Protein AF-A0A7R9QB32-F1 (afdb_monomer_lite)

Structure (mmCIF, N/CA/C/O backbone):
data_AF-A0A7R9QB32-F1
#
_entry.id   AF-A0A7R9QB32-F1
#
loop_
_atom_site.group_PDB
_atom_site.id
_atom_site.type_symbol
_atom_site.label_atom_id
_atom_site.label_alt_id
_atom_site.label_comp_id
_atom_site.label_asym_id
_atom_site.label_entity_id
_atom_site.label_seq_id
_atom_site.pdbx_PDB_ins_code
_atom_site.Cartn_x
_atom_site.Cartn_y
_atom_site.Cartn_z
_atom_site.occupancy
_atom_site.B_iso_or_equiv
_atom_site.auth_seq_id
_atom_site.auth_comp_id
_atom_site.auth_asym_id
_atom_site.auth_atom_id
_atom_site.pdbx_PDB_model_num
ATOM 1 N N . VAL A 1 1 ? -18.467 5.456 13.446 1.00 93.19 1 VAL A N 1
ATOM 2 C CA . VAL A 1 1 ? -18.515 3.995 13.164 1.00 93.19 1 VAL A CA 1
ATOM 3 C C . VAL A 1 1 ? -17.139 3.356 13.304 1.00 93.19 1 VAL A C 1
ATOM 5 O O . VAL A 1 1 ? -17.015 2.467 14.130 1.00 93.19 1 VAL A O 1
ATOM 8 N N . ILE A 1 2 ? -16.122 3.820 12.567 1.00 94.75 2 ILE A N 1
ATOM 9 C CA . ILE A 1 2 ? -14.762 3.242 12.572 1.00 94.75 2 ILE A CA 1
ATOM 10 C C . ILE A 1 2 ? -14.121 3.183 13.972 1.00 94.75 2 ILE A C 1
ATOM 12 O O . ILE A 1 2 ? -13.720 2.104 14.389 1.00 94.75 2 ILE A O 1
ATOM 16 N N . GLU A 1 3 ? -14.114 4.284 14.734 1.00 92.19 3 GLU A N 1
ATOM 17 C CA . GLU A 1 3 ? -13.608 4.317 16.125 1.00 92.19 3 GLU A CA 1
ATOM 18 C C . GLU A 1 3 ? -14.281 3.256 17.019 1.00 92.19 3 GLU A C 1
ATOM 20 O O . GLU A 1 3 ? -13.615 2.484 17.702 1.00 92.19 3 GLU A O 1
ATOM 25 N N . ASN A 1 4 ? -15.610 3.129 16.937 1.00 94.00 4 ASN A N 1
ATOM 26 C CA . ASN A 1 4 ? -16.351 2.116 17.695 1.00 94.00 4 ASN A CA 1
ATOM 27 C C . ASN A 1 4 ? -15.994 0.679 17.285 1.00 94.00 4 ASN A C 1
ATOM 29 O O . ASN A 1 4 ? -16.036 -0.214 18.128 1.00 94.00 4 ASN A O 1
ATOM 33 N N . LEU A 1 5 ? -15.704 0.430 16.002 1.00 95.12 5 LEU A N 1
ATOM 34 C CA . LEU A 1 5 ? -15.260 -0.888 15.535 1.00 95.12 5 LEU A CA 1
ATOM 35 C C . LEU A 1 5 ? -13.856 -1.203 16.054 1.00 95.12 5 LEU A C 1
ATOM 37 O O . LEU A 1 5 ? -13.615 -2.321 16.506 1.00 95.12 5 LEU A O 1
ATOM 41 N N . TRP A 1 6 ? -12.962 -0.214 16.057 1.00 93.12 6 TRP A N 1
ATOM 42 C CA . TRP A 1 6 ? -11.618 -0.353 16.611 1.00 93.12 6 TRP A CA 1
ATOM 43 C C . TRP A 1 6 ? -11.643 -0.697 18.101 1.00 93.12 6 TRP A C 1
ATOM 45 O O . TRP A 1 6 ? -11.068 -1.703 18.494 1.00 93.12 6 TRP A O 1
ATOM 55 N N . HIS A 1 7 ? -12.425 0.019 18.915 1.00 91.00 7 HIS A N 1
ATOM 56 C CA . HIS A 1 7 ? -12.565 -0.292 20.346 1.00 91.00 7 HIS A CA 1
ATOM 57 C C . HIS A 1 7 ? -13.208 -1.656 20.650 1.00 91.00 7 HIS A C 1
ATOM 59 O O . HIS A 1 7 ? -13.112 -2.143 21.773 1.00 91.00 7 HIS A O 1
ATOM 65 N N . LYS A 1 8 ? -13.875 -2.279 19.672 1.00 92.81 8 LYS A N 1
ATOM 66 C CA . LYS A 1 8 ? -14.446 -3.633 19.788 1.00 92.81 8 LYS A CA 1
ATOM 67 C C . LYS A 1 8 ? -13.533 -4.721 19.218 1.00 92.81 8 LYS A C 1
ATOM 69 O O . LYS A 1 8 ? -13.898 -5.895 19.252 1.00 92.81 8 LYS A O 1
ATOM 74 N N . THR A 1 9 ? -12.384 -4.345 18.668 1.00 90.38 9 THR A N 1
ATOM 75 C CA . THR A 1 9 ? -11.412 -5.261 18.076 1.00 90.38 9 THR A CA 1
ATOM 76 C C . THR A 1 9 ? -10.406 -5.690 19.142 1.00 90.38 9 THR A C 1
ATOM 78 O O . THR A 1 9 ? -9.885 -4.852 19.867 1.00 90.38 9 THR A O 1
ATOM 81 N N . GLN A 1 10 ? -10.131 -6.993 19.243 1.00 88.19 10 GLN A N 1
ATOM 82 C CA . GLN A 1 10 ? -9.111 -7.525 20.163 1.00 88.19 10 GLN A CA 1
ATOM 83 C C . GLN A 1 10 ? -7.727 -7.683 19.519 1.00 88.19 10 GLN A C 1
ATOM 85 O O . GLN A 1 10 ? -6.736 -7.712 20.237 1.00 88.19 10 GLN A O 1
ATOM 90 N N . ASP A 1 11 ? -7.669 -7.824 18.192 1.00 88.06 11 ASP A N 1
ATOM 91 C CA . ASP A 1 11 ? -6.440 -8.146 17.456 1.00 88.06 11 ASP A CA 1
ATOM 92 C C . ASP A 1 11 ? -6.347 -7.321 16.161 1.00 88.06 11 ASP A C 1
ATOM 94 O O . ASP A 1 11 ? -5.672 -6.297 16.114 1.00 88.06 11 ASP A O 1
ATOM 98 N N . VAL A 1 12 ? -7.116 -7.685 15.126 1.00 91.94 12 VAL A N 1
ATOM 99 C CA . VAL A 1 12 ? -7.028 -7.048 13.802 1.00 91.94 12 VAL A CA 1
ATOM 100 C C . VAL A 1 12 ? -8.375 -6.510 13.330 1.00 91.94 12 VAL A C 1
ATOM 102 O O . VAL A 1 12 ? -9.361 -7.244 13.258 1.00 91.94 12 VAL A O 1
ATOM 105 N N . LEU A 1 13 ? -8.392 -5.240 12.913 1.00 94.38 13 LEU A N 1
ATOM 106 C CA . LEU A 1 13 ? -9.499 -4.636 12.173 1.00 94.38 13 LEU A CA 1
ATOM 107 C C . LEU A 1 13 ? -9.168 -4.645 10.677 1.00 94.38 13 LEU A C 1
ATOM 109 O O . LEU A 1 13 ? -8.233 -3.979 10.236 1.00 94.38 13 LEU A O 1
ATOM 113 N N . VAL A 1 14 ? -9.950 -5.382 9.886 1.00 94.62 14 VAL A N 1
ATOM 114 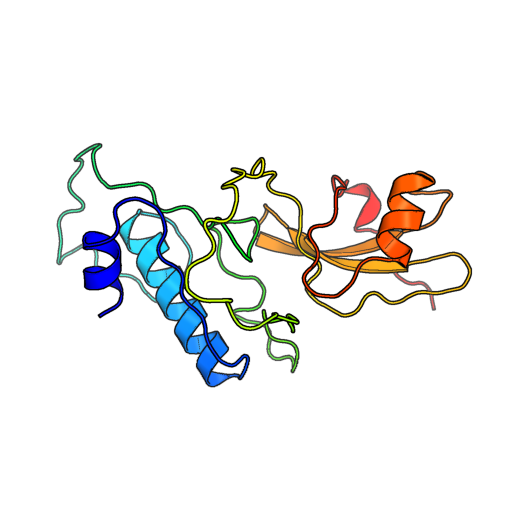C CA . VAL A 1 14 ? -9.810 -5.416 8.422 1.00 94.62 14 VAL A CA 1
ATOM 115 C C . VAL A 1 14 ? -10.855 -4.504 7.790 1.00 94.62 14 VAL A C 1
ATOM 117 O O . VAL A 1 14 ? -12.053 -4.695 7.987 1.00 94.62 14 VAL A O 1
ATOM 120 N N . ILE A 1 15 ? -10.397 -3.537 6.996 1.00 94.88 15 ILE A N 1
ATOM 121 C CA . ILE A 1 15 ? -11.247 -2.658 6.188 1.00 94.88 15 ILE A CA 1
ATOM 122 C C . ILE A 1 15 ? -10.988 -2.984 4.718 1.00 94.88 15 ILE A C 1
ATOM 124 O O . ILE A 1 15 ? -9.843 -2.951 4.266 1.00 94.88 15 ILE A O 1
ATOM 128 N N . ALA A 1 16 ? -12.047 -3.306 3.980 1.00 93.94 16 ALA A N 1
ATOM 129 C CA . ALA A 1 16 ? -11.983 -3.646 2.565 1.00 93.94 16 ALA A CA 1
ATOM 130 C C . ALA A 1 16 ? -13.019 -2.834 1.782 1.00 93.94 16 ALA A C 1
ATOM 132 O O . ALA A 1 16 ? -14.149 -2.671 2.233 1.00 93.94 16 ALA A O 1
ATOM 133 N N . GLU A 1 17 ? -12.622 -2.347 0.609 1.00 94.12 17 GLU A N 1
ATOM 134 C CA . GLU A 1 17 ? -13.463 -1.566 -0.299 1.00 94.12 17 GLU A CA 1
ATOM 135 C C . GLU A 1 17 ? -13.191 -1.958 -1.754 1.00 94.12 17 GLU A C 1
ATOM 137 O O . GLU A 1 17 ? -12.124 -2.476 -2.103 1.00 94.12 17 GLU A O 1
ATOM 142 N N . HIS A 1 18 ? -14.154 -1.659 -2.618 1.00 87.94 18 HIS A N 1
ATOM 143 C CA . HIS A 1 18 ? -14.003 -1.701 -4.060 1.00 87.94 18 HIS A CA 1
ATOM 144 C C . HIS A 1 18 ? -13.090 -0.542 -4.454 1.00 87.94 18 HIS A C 1
ATOM 146 O O . HIS A 1 18 ? -13.448 0.608 -4.214 1.00 87.94 18 HIS A O 1
ATOM 152 N N . GLY A 1 19 ? -11.912 -0.843 -5.020 1.00 88.50 19 GLY A N 1
ATOM 153 C CA . GLY A 1 19 ? -10.790 0.071 -5.315 1.00 88.50 19 GLY A CA 1
ATOM 154 C C . GLY A 1 19 ? -11.072 1.239 -6.278 1.00 88.50 19 GLY A C 1
ATOM 155 O O . GLY A 1 19 ? -10.346 1.462 -7.241 1.00 88.50 19 GLY A O 1
ATOM 156 N N . SER A 1 20 ? -12.136 1.982 -6.011 1.00 92.56 20 SER A N 1
ATOM 157 C CA . SER A 1 20 ? -12.576 3.218 -6.629 1.00 92.56 20 SER A CA 1
ATOM 158 C C . SER A 1 20 ? -11.926 4.413 -5.933 1.00 92.56 20 SER A C 1
ATOM 160 O O . SER A 1 20 ? -11.336 4.292 -4.859 1.00 92.56 20 SER A O 1
ATOM 162 N N . ARG A 1 21 ? -12.071 5.609 -6.513 1.00 90.75 21 ARG A N 1
ATOM 163 C CA . ARG A 1 21 ? -11.573 6.853 -5.900 1.00 90.75 21 ARG A CA 1
ATOM 164 C C . ARG A 1 21 ? -12.239 7.139 -4.552 1.00 90.75 21 ARG A C 1
ATOM 166 O O . ARG A 1 21 ? -11.549 7.515 -3.611 1.00 90.75 21 ARG A O 1
ATOM 173 N N . ALA A 1 22 ? -13.555 6.939 -4.471 1.00 92.56 22 ALA A N 1
ATOM 174 C CA . ALA A 1 22 ? -14.316 7.126 -3.240 1.00 92.56 22 ALA A CA 1
ATOM 175 C C . ALA A 1 22 ? -13.938 6.075 -2.184 1.00 92.56 22 ALA A C 1
ATOM 177 O O . ALA A 1 22 ? -13.661 6.440 -1.046 1.00 92.56 22 ALA A O 1
ATOM 178 N N . GLY A 1 23 ? -13.824 4.801 -2.579 1.00 93.69 23 GLY A N 1
ATOM 179 C CA . GLY A 1 23 ? -13.392 3.724 -1.683 1.00 93.69 23 GLY A CA 1
ATOM 180 C C . GLY A 1 23 ? -11.972 3.937 -1.152 1.00 93.69 23 GLY A C 1
ATOM 181 O O . GLY A 1 23 ? -11.730 3.800 0.043 1.00 93.69 23 GLY A O 1
ATOM 182 N N . PHE A 1 24 ? -11.034 4.361 -2.009 1.00 92.94 24 PHE A N 1
ATOM 183 C CA . PHE A 1 24 ? -9.683 4.737 -1.582 1.00 92.94 24 PHE A CA 1
ATOM 184 C C . PHE A 1 24 ? -9.701 5.884 -0.563 1.00 92.94 24 PHE A C 1
ATOM 186 O O . PHE A 1 24 ? -9.023 5.782 0.457 1.00 92.94 24 PHE A O 1
ATOM 193 N N . ALA A 1 25 ? -10.478 6.944 -0.809 1.00 92.00 25 ALA A N 1
ATOM 194 C CA . ALA A 1 25 ? -10.606 8.061 0.126 1.00 92.00 25 ALA A CA 1
ATOM 195 C C . ALA A 1 25 ? -11.182 7.605 1.477 1.00 92.00 25 ALA A C 1
ATOM 197 O O . ALA A 1 25 ? -10.578 7.876 2.510 1.00 92.00 25 ALA A O 1
ATOM 198 N N . ALA A 1 26 ? -12.268 6.826 1.469 1.00 93.88 26 ALA A N 1
ATOM 199 C CA . ALA A 1 26 ? -12.898 6.306 2.681 1.00 93.88 26 ALA A CA 1
ATOM 200 C C . ALA A 1 26 ? -11.953 5.411 3.506 1.00 93.88 26 ALA A C 1
ATOM 202 O O . ALA A 1 26 ? -11.835 5.582 4.720 1.00 93.88 26 ALA A O 1
ATOM 203 N N . VAL A 1 27 ? -11.234 4.482 2.861 1.00 95.44 27 VAL A N 1
ATOM 204 C CA . VAL A 1 27 ? -10.246 3.623 3.541 1.00 95.44 27 VAL A CA 1
ATOM 205 C C . VAL A 1 27 ? -9.078 4.444 4.080 1.00 95.44 27 VAL A C 1
ATOM 207 O O . VAL A 1 27 ? -8.605 4.180 5.184 1.00 95.44 27 VAL A O 1
ATOM 210 N N . LEU A 1 28 ? -8.607 5.440 3.329 1.00 93.62 28 LEU A N 1
ATOM 211 C CA . LEU A 1 28 ? -7.509 6.301 3.757 1.00 93.62 28 LEU A CA 1
ATOM 212 C C . LEU A 1 28 ? -7.901 7.185 4.950 1.00 93.62 28 LEU A C 1
ATOM 214 O O . LEU A 1 28 ? -7.105 7.339 5.874 1.00 93.62 28 LEU A O 1
ATOM 218 N N . GLU A 1 29 ? -9.119 7.724 4.964 1.00 93.25 29 GLU A N 1
ATOM 219 C CA . GLU A 1 29 ? -9.669 8.469 6.101 1.00 93.25 29 GLU A CA 1
ATOM 220 C C . GLU A 1 29 ? -9.806 7.577 7.336 1.00 93.25 29 GLU A C 1
ATOM 222 O O . GLU A 1 29 ? -9.334 7.944 8.410 1.00 93.25 29 GLU A O 1
ATOM 227 N N . ALA A 1 30 ? -10.367 6.373 7.180 1.00 95.06 30 ALA A N 1
ATOM 228 C CA . ALA A 1 30 ? -10.480 5.405 8.267 1.00 95.06 30 ALA A CA 1
ATOM 229 C C . ALA A 1 30 ? -9.103 5.006 8.824 1.00 95.06 30 ALA A C 1
ATOM 231 O O . ALA A 1 30 ? -8.908 5.004 10.039 1.00 95.06 30 ALA A O 1
ATOM 232 N N . ARG A 1 31 ? -8.130 4.731 7.943 1.00 94.62 31 ARG A N 1
ATOM 233 C CA . ARG A 1 31 ? -6.731 4.467 8.309 1.00 94.62 31 ARG A CA 1
ATOM 234 C C . ARG A 1 31 ? -6.161 5.613 9.138 1.00 94.62 31 ARG A C 1
ATOM 236 O O . ARG A 1 31 ? -5.573 5.377 10.190 1.00 94.62 31 ARG A O 1
ATOM 243 N N . ASN A 1 32 ? -6.297 6.840 8.641 1.00 93.31 32 ASN A N 1
ATOM 244 C CA . ASN A 1 32 ? -5.700 8.002 9.278 1.00 93.31 32 ASN A CA 1
ATOM 245 C C . ASN A 1 32 ? -6.354 8.294 10.634 1.00 93.31 32 ASN A C 1
ATOM 247 O O . ASN A 1 32 ? -5.628 8.580 11.579 1.00 93.31 32 ASN A O 1
ATOM 251 N N . LEU A 1 33 ? -7.675 8.131 10.757 1.00 93.00 33 LEU A N 1
ATOM 252 C CA . LEU A 1 33 ? -8.389 8.256 12.028 1.00 93.00 33 LEU A CA 1
ATOM 253 C C . LEU A 1 33 ? -7.833 7.294 13.087 1.00 93.00 33 LEU A C 1
ATOM 255 O O . LEU A 1 33 ? -7.484 7.734 14.176 1.00 93.00 33 LEU A O 1
ATOM 259 N N . ILE A 1 34 ? -7.710 5.999 12.771 1.00 93.38 34 ILE A N 1
ATOM 260 C CA . ILE A 1 34 ? -7.207 5.000 13.731 1.00 93.38 34 ILE A CA 1
ATOM 261 C C . ILE A 1 34 ? -5.768 5.305 14.158 1.00 93.38 34 ILE A C 1
ATOM 263 O O . ILE A 1 34 ? -5.466 5.301 15.348 1.00 93.38 34 ILE A O 1
ATOM 267 N N . LEU A 1 35 ? -4.896 5.645 13.209 1.00 92.19 35 LEU A N 1
ATOM 268 C CA . LEU A 1 35 ? -3.513 6.017 13.508 1.00 92.19 35 LEU A CA 1
ATOM 269 C C . LEU A 1 35 ? -3.426 7.287 14.374 1.00 92.19 35 LEU A C 1
ATOM 271 O O . LEU A 1 35 ? -2.613 7.351 15.294 1.00 92.19 35 LEU A O 1
ATOM 275 N N . GLN A 1 36 ? -4.282 8.282 14.128 1.00 89.94 36 GLN A N 1
ATOM 276 C CA . GLN A 1 36 ? -4.344 9.504 14.937 1.00 89.94 36 GLN A CA 1
ATOM 277 C C . GLN A 1 36 ? -4.836 9.247 16.363 1.00 89.94 36 GLN A C 1
ATOM 279 O O . GLN A 1 36 ? -4.289 9.838 17.292 1.00 89.94 36 GLN A O 1
ATOM 284 N N . LEU A 1 37 ? -5.820 8.360 16.550 1.00 87.81 37 LEU A N 1
ATOM 285 C CA . LEU A 1 37 ? -6.284 7.949 17.882 1.00 87.81 37 LEU A CA 1
ATOM 286 C C . LEU A 1 37 ? -5.159 7.308 18.711 1.00 87.81 37 LEU A C 1
ATOM 288 O O . LEU A 1 37 ? -5.139 7.468 19.927 1.00 87.81 37 LEU A O 1
ATOM 292 N N . SER A 1 38 ? -4.198 6.652 18.054 1.00 87.88 38 SER A N 1
ATOM 293 C CA . SER A 1 38 ? -2.989 6.092 18.677 1.00 87.88 38 SER A CA 1
ATOM 294 C C . SER A 1 38 ? -1.785 7.050 18.679 1.00 87.88 38 SER A C 1
ATOM 296 O O . SER A 1 38 ? -0.673 6.640 18.992 1.00 87.88 38 SER A O 1
ATOM 298 N N . GLY A 1 39 ? -1.973 8.330 18.339 1.00 87.31 39 GLY A N 1
ATOM 299 C CA . GLY A 1 39 ? -0.939 9.369 18.446 1.00 87.31 39 GLY A CA 1
ATOM 300 C C . GLY A 1 39 ? -0.011 9.527 17.233 1.00 87.31 39 GLY A C 1
ATOM 301 O O . GLY A 1 39 ? 0.914 10.344 17.273 1.00 87.31 39 GLY A O 1
ATOM 302 N N . HIS A 1 40 ? -0.243 8.811 16.129 1.00 87.44 40 HIS A N 1
ATOM 303 C CA . HIS A 1 40 ? 0.564 8.963 14.917 1.00 87.44 40 HIS A CA 1
ATOM 304 C C . HIS A 1 40 ? 0.248 10.270 14.176 1.00 87.44 40 HIS A C 1
ATOM 306 O O . HIS A 1 40 ? -0.897 10.711 14.051 1.00 87.44 40 HIS A O 1
ATOM 312 N N . LYS A 1 41 ? 1.285 10.864 13.578 1.00 85.69 41 LYS A N 1
ATOM 313 C CA . LYS A 1 41 ? 1.176 12.065 12.738 1.00 85.69 41 LYS A CA 1
ATOM 314 C C . LYS A 1 41 ? 1.004 11.671 11.270 1.00 85.69 41 LYS A C 1
ATOM 316 O O . LYS A 1 41 ? 1.984 11.520 10.548 1.00 85.69 41 LYS A O 1
ATOM 321 N N . VAL A 1 42 ? -0.245 11.502 10.836 1.00 83.75 42 VAL A N 1
ATOM 322 C CA . VAL A 1 42 ? -0.578 11.019 9.475 1.00 83.75 42 VAL A CA 1
ATOM 323 C C . VAL A 1 42 ? -1.390 11.990 8.625 1.00 83.75 42 VAL A C 1
ATOM 325 O O . VAL A 1 42 ? -1.625 11.733 7.447 1.00 83.75 42 VAL A O 1
ATOM 328 N N . THR A 1 43 ? -1.792 13.132 9.185 1.00 70.19 43 THR A N 1
ATOM 329 C CA . THR A 1 43 ? -2.336 14.259 8.421 1.00 70.19 43 THR A CA 1
ATOM 330 C C . THR A 1 43 ? -1.906 15.579 9.064 1.00 70.19 43 THR A C 1
ATOM 332 O O . THR A 1 43 ? -1.748 15.651 10.280 1.00 70.19 43 THR A O 1
ATOM 335 N N . ALA A 1 44 ? -1.731 16.628 8.256 1.00 52.00 44 ALA A N 1
ATOM 336 C CA . ALA A 1 44 ? -1.641 18.006 8.750 1.00 52.00 44 ALA A CA 1
ATOM 337 C C . ALA A 1 44 ? -3.028 18.673 8.888 1.00 52.00 44 ALA A C 1
ATOM 339 O O . ALA A 1 44 ? -3.133 19.737 9.484 1.00 52.00 44 ALA A O 1
ATOM 340 N N . HIS A 1 45 ? -4.080 18.065 8.317 1.00 48.66 45 HIS A N 1
ATOM 341 C CA . HIS A 1 45 ? -5.393 18.697 8.118 1.00 48.66 45 HIS A CA 1
ATOM 342 C C . HIS A 1 45 ? -6.500 18.206 9.056 1.00 48.66 45 HIS A C 1
ATOM 344 O O . HIS A 1 45 ? -7.484 18.917 9.227 1.00 48.66 45 HIS A O 1
ATOM 350 N N . PHE A 1 46 ? -6.343 17.051 9.706 1.00 44.78 46 PHE A N 1
ATOM 351 C CA . PHE A 1 46 ? -7.201 16.655 10.822 1.00 44.78 46 PHE A CA 1
ATOM 352 C C . PHE A 1 46 ? -6.445 16.916 12.120 1.00 44.78 46 PHE A C 1
ATOM 354 O O . PHE A 1 46 ? -6.005 15.993 12.805 1.00 44.78 46 PHE A O 1
ATOM 361 N N . SER A 1 47 ? -6.247 18.195 12.438 1.00 41.81 47 SER A N 1
ATOM 362 C CA . SER A 1 47 ? -5.988 18.588 13.817 1.00 41.81 47 SER A CA 1
ATOM 363 C C . SER A 1 47 ? -7.279 18.327 14.580 1.00 41.81 47 SER A C 1
ATOM 365 O O . SER A 1 47 ? -8.206 19.132 14.527 1.00 41.81 47 SER A O 1
ATOM 367 N N . HIS A 1 48 ? -7.367 17.203 15.289 1.00 44.19 48 HIS A N 1
ATOM 368 C CA . HIS A 1 48 ? -8.220 17.213 16.468 1.00 44.19 48 HIS A CA 1
ATOM 369 C C . HIS A 1 48 ? -7.761 18.406 17.306 1.00 44.19 48 HIS A C 1
ATOM 371 O O . HIS A 1 48 ? -6.575 18.506 17.630 1.00 44.19 48 HIS A O 1
ATOM 377 N N . ASN A 1 49 ? -8.670 19.348 17.573 1.00 40.62 49 ASN A N 1
ATOM 378 C CA . ASN A 1 49 ? -8.408 20.406 18.535 1.00 40.62 49 ASN A CA 1
ATOM 379 C C . ASN A 1 49 ? -7.940 19.711 19.822 1.00 40.62 49 ASN A C 1
ATOM 381 O O . ASN A 1 49 ? -8.707 18.914 20.367 1.00 40.62 49 ASN A O 1
ATOM 385 N N . PRO A 1 50 ? -6.726 19.994 20.330 1.00 44.84 50 PRO A N 1
ATOM 386 C CA . PRO A 1 50 ? -6.218 19.381 21.560 1.00 44.84 50 PRO A CA 1
ATOM 387 C C . PRO A 1 50 ? -7.070 19.688 22.807 1.00 44.84 50 PRO A C 1
ATOM 389 O O . PRO A 1 50 ? -6.719 19.265 23.903 1.00 44.84 50 PRO A O 1
ATOM 392 N N . GLY A 1 51 ? -8.151 20.461 22.658 1.00 42.84 51 GLY A N 1
ATOM 393 C CA . GLY A 1 51 ? -9.022 20.918 23.732 1.00 42.84 51 GLY A CA 1
ATOM 394 C C . GLY A 1 51 ? -10.158 19.973 24.135 1.00 42.84 51 GLY A C 1
ATOM 395 O O . GLY A 1 51 ? -10.682 20.177 25.220 1.00 42.84 51 GLY A O 1
ATOM 396 N N . ASP A 1 52 ? -10.528 18.954 23.343 1.00 45.34 52 ASP A N 1
ATOM 397 C CA . ASP A 1 52 ? -11.773 18.194 23.616 1.00 45.34 52 ASP A CA 1
ATOM 398 C C . ASP A 1 52 ? -11.611 16.759 24.132 1.00 45.34 52 ASP A C 1
ATOM 400 O O . ASP A 1 52 ? -12.584 16.151 24.572 1.00 45.34 52 ASP A O 1
ATOM 404 N N . LYS A 1 53 ? -10.396 16.220 24.192 1.00 46.78 53 LYS A N 1
ATOM 405 C CA . LYS A 1 53 ? -10.081 15.082 25.064 1.00 46.78 53 LYS A CA 1
ATOM 406 C C . LYS A 1 53 ? -8.656 15.286 25.535 1.00 46.78 53 LYS A C 1
ATOM 408 O O . LYS A 1 53 ? -7.747 15.300 24.708 1.00 46.78 53 LYS A O 1
ATOM 413 N N . GLN A 1 54 ? -8.460 15.450 26.846 1.00 44.25 54 GLN A N 1
ATOM 414 C CA . GLN A 1 54 ? -7.158 15.189 27.450 1.00 44.25 54 GLN A CA 1
ATOM 415 C C . GLN A 1 54 ? -6.674 13.862 26.868 1.00 44.25 54 GLN A C 1
ATOM 417 O O . GLN A 1 54 ? -7.305 12.829 27.088 1.00 44.25 54 GLN A O 1
ATOM 422 N N . LEU A 1 55 ? -5.606 13.916 26.072 1.00 47.28 55 LEU A N 1
ATOM 423 C CA . LEU A 1 55 ? -4.814 12.744 25.755 1.00 47.28 55 LEU A CA 1
ATOM 424 C C . LEU A 1 55 ? -4.361 12.238 27.116 1.00 47.28 55 LEU A C 1
ATOM 426 O O . LEU A 1 55 ? -3.487 12.844 27.741 1.00 47.28 55 LEU A O 1
ATOM 430 N N . SER A 1 56 ? -5.060 11.232 27.638 1.00 41.50 56 SER A N 1
ATOM 431 C CA . SER A 1 56 ? -4.661 10.625 28.884 1.00 41.50 56 SER A CA 1
ATOM 432 C C . SER A 1 56 ? -3.229 10.164 28.670 1.00 41.50 56 SER A C 1
ATOM 434 O O . SER A 1 56 ? -2.910 9.452 27.721 1.00 41.50 56 SER A O 1
ATOM 436 N N . THR A 1 57 ? -2.339 10.585 29.559 1.00 44.00 57 THR A N 1
ATOM 437 C CA . THR A 1 57 ? -0.995 10.020 29.705 1.00 44.00 57 THR A CA 1
ATOM 438 C C . THR A 1 57 ? -1.062 8.581 30.230 1.00 44.00 57 THR A C 1
ATOM 440 O O . THR A 1 57 ? -0.122 8.097 30.854 1.00 44.00 57 THR A O 1
ATOM 443 N N . ASP A 1 58 ? -2.184 7.895 30.009 1.00 43.50 58 ASP A N 1
ATOM 444 C CA . ASP A 1 58 ? -2.325 6.486 30.274 1.00 43.50 58 ASP A CA 1
ATOM 445 C C . ASP A 1 58 ? -1.451 5.782 29.247 1.00 43.50 58 ASP A C 1
ATOM 447 O O . ASP A 1 58 ? -1.758 5.728 28.056 1.00 43.50 58 ASP A O 1
ATOM 451 N N . HIS A 1 59 ? -0.368 5.184 29.729 1.00 47.88 59 HIS A N 1
ATOM 452 C CA . HIS A 1 59 ? 0.499 4.259 28.999 1.00 47.88 59 HIS A CA 1
ATOM 453 C C . HIS A 1 59 ? -0.232 2.988 28.490 1.00 47.88 59 HIS A C 1
ATOM 455 O O . HIS A 1 59 ? 0.404 1.980 28.210 1.00 47.88 59 HIS A O 1
ATOM 461 N N . ASN A 1 60 ? -1.565 3.029 28.388 1.00 48.44 60 ASN A N 1
ATOM 462 C CA . ASN A 1 60 ? -2.480 1.962 27.995 1.00 48.44 60 ASN A CA 1
ATOM 463 C C . ASN A 1 60 ? -3.281 2.289 26.720 1.00 48.44 60 ASN A C 1
ATOM 465 O O . ASN A 1 60 ? -4.167 1.516 26.353 1.00 48.44 60 ASN A O 1
ATOM 469 N N . ALA A 1 61 ? -3.012 3.407 26.033 1.00 56.31 61 ALA A N 1
ATOM 470 C CA . ALA A 1 61 ? -3.553 3.618 24.693 1.00 56.31 61 ALA A CA 1
ATOM 471 C C . ALA A 1 61 ? -2.979 2.541 23.756 1.00 56.31 61 ALA A C 1
ATOM 473 O O . ALA A 1 61 ? -1.779 2.530 23.493 1.00 56.31 61 ALA A O 1
ATOM 474 N N . SER A 1 62 ? -3.819 1.608 23.291 1.00 62.06 62 SER A N 1
ATOM 475 C CA . SER A 1 62 ? -3.400 0.569 22.346 1.00 62.06 62 SER A CA 1
ATOM 476 C C . SER A 1 62 ? -2.729 1.201 21.123 1.00 62.06 62 SER A C 1
ATOM 478 O O . SER A 1 62 ? -3.337 1.998 20.400 1.00 62.06 62 SER A O 1
ATOM 480 N N . GLU A 1 63 ? -1.466 0.838 20.908 1.00 81.06 63 GLU A N 1
ATOM 481 C CA . GLU A 1 63 ? -0.683 1.227 19.741 1.00 81.06 63 GLU A CA 1
ATOM 482 C C . GLU A 1 63 ? -1.312 0.583 18.497 1.00 81.06 63 GLU A C 1
ATOM 484 O O . GLU A 1 63 ? -1.383 -0.641 18.382 1.00 81.06 63 GLU A O 1
ATOM 489 N N . ALA A 1 64 ? -1.851 1.402 17.592 1.00 89.38 64 ALA A N 1
ATOM 490 C CA . ALA A 1 64 ? -2.384 0.921 16.328 1.00 89.38 64 ALA A CA 1
ATOM 491 C C . ALA A 1 64 ? -1.268 0.893 15.285 1.00 89.38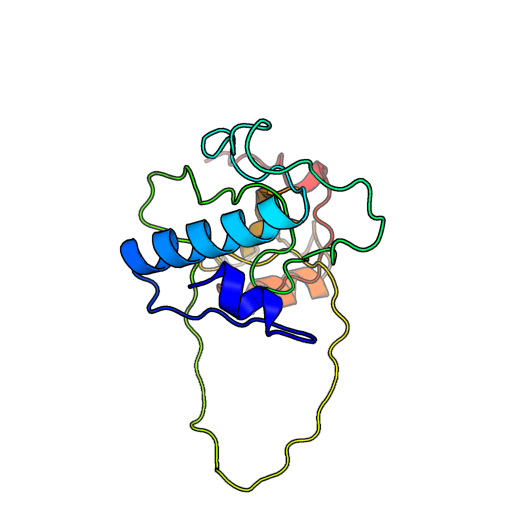 64 ALA A C 1
ATOM 493 O O . ALA A 1 64 ? -0.689 1.925 14.963 1.00 89.38 64 ALA A O 1
ATOM 494 N N . THR A 1 65 ? -1.026 -0.274 14.695 1.00 91.69 65 THR A N 1
ATOM 495 C CA . THR A 1 65 ? -0.027 -0.454 13.635 1.00 91.69 65 THR A CA 1
ATOM 496 C C . THR A 1 65 ? -0.691 -0.940 12.353 1.00 91.69 65 THR A C 1
ATOM 498 O O . THR A 1 65 ? -1.584 -1.793 12.372 1.00 91.69 65 THR A O 1
ATOM 501 N N . ILE A 1 66 ? -0.240 -0.436 11.204 1.00 92.25 66 ILE A N 1
ATOM 502 C CA . ILE A 1 66 ? -0.671 -0.928 9.899 1.00 92.25 66 ILE A CA 1
ATOM 503 C C . ILE A 1 66 ? 0.072 -2.215 9.563 1.00 92.25 66 ILE A C 1
ATOM 505 O O . ILE A 1 66 ? 1.260 -2.234 9.250 1.00 92.25 66 ILE A O 1
ATOM 509 N N . ILE A 1 67 ? -0.682 -3.308 9.543 1.00 90.00 67 ILE A N 1
ATOM 510 C CA . ILE A 1 67 ? -0.169 -4.630 9.181 1.00 90.00 67 ILE A CA 1
ATOM 511 C C . ILE A 1 67 ? -0.157 -4.871 7.658 1.00 90.00 67 ILE A C 1
ATOM 513 O O . ILE A 1 67 ? 0.659 -5.639 7.134 1.00 90.00 67 ILE A O 1
ATOM 517 N N . ALA A 1 68 ? -1.076 -4.218 6.938 1.00 91.00 68 ALA A N 1
ATOM 518 C CA . ALA A 1 68 ? -1.229 -4.242 5.486 1.00 91.00 68 ALA A CA 1
ATOM 519 C C . ALA A 1 68 ? -2.212 -3.138 5.024 1.00 91.00 68 ALA A C 1
ATOM 521 O O . ALA A 1 68 ? -3.065 -2.726 5.805 1.00 91.00 68 ALA A O 1
ATOM 522 N N . PRO A 1 69 ? -2.157 -2.684 3.755 1.00 91.69 69 PRO A N 1
ATOM 523 C CA . PRO A 1 69 ? -1.146 -3.008 2.751 1.00 91.69 69 PRO A CA 1
ATOM 524 C C . PRO A 1 69 ? 0.123 -2.151 2.872 1.00 91.69 69 PRO A C 1
ATOM 526 O O . PRO A 1 69 ? 1.177 -2.597 2.423 1.00 91.69 69 PRO A O 1
ATOM 529 N N . CYS A 1 70 ? 0.055 -0.957 3.466 1.00 92.75 70 CYS A N 1
ATOM 530 C CA . CYS A 1 70 ? 1.231 -0.103 3.643 1.00 92.75 70 CYS A CA 1
ATOM 531 C C . CYS A 1 70 ? 2.258 -0.768 4.569 1.00 92.75 70 CYS A C 1
ATOM 533 O O . CYS A 1 70 ? 1.889 -1.453 5.515 1.00 92.75 70 CYS A O 1
ATOM 535 N N . SER A 1 71 ? 3.542 -0.531 4.308 1.00 91.00 71 SER A N 1
ATOM 536 C CA . SER A 1 71 ? 4.661 -0.951 5.164 1.00 91.00 71 SER A CA 1
ATOM 537 C C . SER A 1 71 ? 5.039 0.116 6.205 1.00 91.00 71 SER A C 1
ATOM 539 O O . SER A 1 71 ? 6.161 0.123 6.703 1.00 91.00 71 SER A O 1
ATOM 541 N N . HIS A 1 72 ? 4.154 1.084 6.453 1.00 91.56 72 HIS A N 1
ATOM 542 C CA . HIS A 1 72 ? 4.419 2.255 7.283 1.00 91.56 72 HIS A CA 1
ATOM 543 C C . HIS A 1 72 ? 3.136 2.791 7.936 1.00 91.56 72 HIS A C 1
ATOM 545 O O . HIS A 1 72 ? 2.048 2.748 7.344 1.00 91.56 72 HIS A O 1
ATOM 551 N N . ASP A 1 73 ? 3.318 3.441 9.084 1.00 92.81 73 ASP A N 1
ATOM 552 C CA . ASP A 1 73 ? 2.273 4.165 9.824 1.00 92.81 73 ASP A CA 1
ATOM 553 C C . ASP A 1 73 ? 2.344 5.684 9.599 1.00 92.81 73 ASP A C 1
ATOM 555 O O . ASP A 1 73 ? 1.775 6.473 10.340 1.00 92.81 73 ASP A O 1
ATOM 559 N N . LEU A 1 74 ? 3.074 6.106 8.564 1.00 92.25 74 LEU A N 1
ATOM 560 C CA . LEU A 1 74 ? 3.218 7.506 8.145 1.00 92.25 74 LEU A CA 1
ATOM 561 C C . LEU A 1 74 ? 2.082 7.945 7.204 1.00 92.25 74 LEU A C 1
ATOM 563 O O . LEU A 1 74 ? 1.271 7.121 6.767 1.00 92.25 74 LEU A O 1
ATOM 567 N N . THR A 1 75 ? 2.029 9.229 6.844 1.00 92.62 75 THR A N 1
ATOM 568 C CA . THR A 1 75 ? 1.139 9.741 5.786 1.00 92.62 75 THR A CA 1
ATOM 569 C C . THR A 1 75 ? 1.280 8.905 4.513 1.00 92.62 75 THR A C 1
ATOM 571 O O . THR A 1 75 ? 2.390 8.592 4.087 1.00 92.62 75 THR A O 1
ATOM 574 N N . CYS A 1 76 ? 0.164 8.511 3.896 1.00 93.06 76 CYS A N 1
ATOM 575 C CA . CYS A 1 76 ? 0.223 7.735 2.660 1.00 93.06 76 CYS A CA 1
ATOM 576 C C . CYS A 1 76 ? 0.772 8.604 1.513 1.00 93.06 76 CYS A C 1
ATOM 578 O O . CYS A 1 76 ? 0.176 9.643 1.225 1.00 93.06 76 CYS A O 1
ATOM 580 N N . PRO A 1 77 ? 1.818 8.180 0.778 1.00 91.44 77 PRO A N 1
ATOM 581 C CA . PRO A 1 77 ? 2.345 8.964 -0.346 1.00 91.44 77 PRO A CA 1
ATOM 582 C C . PRO A 1 77 ? 1.318 9.137 -1.481 1.00 91.44 77 PRO A C 1
ATOM 584 O O . PRO A 1 77 ? 1.356 10.106 -2.239 1.00 91.44 77 PRO A O 1
ATOM 587 N N . ARG A 1 78 ? 0.331 8.232 -1.572 1.00 90.31 78 ARG A N 1
ATOM 588 C CA . ARG A 1 78 ? -0.788 8.328 -2.525 1.00 90.31 78 ARG A CA 1
ATOM 589 C C . ARG A 1 78 ? -1.864 9.337 -2.107 1.00 90.31 78 ARG A C 1
ATOM 591 O O . ARG A 1 78 ? -2.689 9.671 -2.948 1.00 90.31 78 ARG A O 1
ATOM 598 N N . GLN A 1 79 ? -1.858 9.846 -0.871 1.00 87.12 79 GLN A N 1
ATOM 599 C CA . GLN A 1 79 ? -2.878 10.777 -0.364 1.00 87.12 79 GLN A CA 1
ATOM 600 C C . GLN A 1 79 ? -2.968 12.062 -1.196 1.00 87.12 79 GLN A C 1
ATOM 602 O O . GLN A 1 79 ? -4.061 12.510 -1.524 1.00 87.12 79 GLN A O 1
ATOM 607 N N . SER A 1 80 ? -1.818 12.626 -1.571 1.00 76.56 80 SER A N 1
ATOM 608 C CA . SER A 1 80 ? -1.734 13.892 -2.316 1.00 76.56 80 SER A CA 1
ATOM 609 C C . SER A 1 80 ? -1.477 13.699 -3.815 1.00 76.56 80 SER A C 1
ATOM 611 O O . SER A 1 80 ? -1.312 14.671 -4.553 1.00 76.56 80 SER A O 1
ATOM 613 N N . THR A 1 81 ? -1.415 12.451 -4.291 1.00 74.62 81 THR A N 1
ATOM 614 C CA . THR A 1 81 ? -1.088 12.154 -5.690 1.00 74.62 81 THR A CA 1
ATOM 615 C C . THR A 1 81 ? -2.304 12.423 -6.579 1.00 74.62 81 THR A C 1
ATOM 617 O O . THR A 1 81 ? -3.303 11.715 -6.508 1.00 74.62 81 THR A O 1
ATOM 620 N N . LYS A 1 82 ? -2.214 13.415 -7.476 1.00 70.38 82 LYS A N 1
ATOM 621 C CA . LYS A 1 82 ? -3.293 13.782 -8.423 1.00 70.38 82 LYS A CA 1
ATOM 622 C C . LYS A 1 82 ? -3.450 12.820 -9.618 1.00 70.38 82 LYS A C 1
ATOM 624 O O . LYS A 1 82 ? -4.230 13.090 -10.526 1.00 70.38 82 LYS A O 1
ATOM 629 N N . GLY A 1 83 ? -2.707 11.714 -9.637 1.00 78.81 83 GLY A N 1
ATOM 630 C CA . GLY A 1 83 ? -2.704 10.737 -10.726 1.00 78.81 83 GLY A CA 1
ATOM 631 C C . GLY A 1 83 ? -3.893 9.761 -10.711 1.00 78.81 83 GLY A C 1
ATOM 632 O O . GLY A 1 83 ? -4.647 9.699 -9.738 1.00 78.81 83 GLY A O 1
ATOM 633 N N . PRO A 1 84 ? -4.055 8.960 -11.781 1.00 83.75 84 PRO A N 1
ATOM 634 C CA . PRO A 1 84 ? -5.104 7.940 -11.867 1.00 83.75 84 PRO A CA 1
ATOM 635 C C . PRO A 1 84 ? -4.814 6.708 -10.996 1.00 83.75 84 PRO A C 1
ATOM 637 O O . PRO A 1 84 ? -5.719 5.932 -10.707 1.00 83.75 84 PRO A O 1
ATOM 640 N N . VAL A 1 85 ? -3.558 6.519 -10.581 1.00 88.31 85 VAL A N 1
ATOM 641 C CA . VAL A 1 85 ? -3.124 5.355 -9.805 1.00 88.31 85 VAL A CA 1
ATOM 642 C C . VAL A 1 85 ? -3.387 5.575 -8.315 1.00 88.31 85 VAL A C 1
ATOM 644 O O . VAL A 1 85 ? -2.750 6.425 -7.686 1.00 88.31 85 VAL A O 1
ATOM 647 N N . LEU A 1 86 ? -4.286 4.767 -7.754 1.00 91.00 86 LEU A N 1
ATOM 648 C CA . LEU A 1 86 ? -4.637 4.747 -6.333 1.00 91.00 86 LEU A CA 1
ATOM 649 C C . LEU A 1 86 ? -3.837 3.670 -5.579 1.00 91.00 86 LEU A C 1
ATOM 651 O O . LEU A 1 86 ? -3.148 2.845 -6.180 1.00 91.00 86 LEU A O 1
ATOM 655 N N . CYS A 1 87 ? -3.905 3.678 -4.243 1.00 91.44 87 CYS A N 1
ATOM 656 C CA . CYS A 1 87 ? -3.351 2.592 -3.428 1.00 91.44 87 CYS A CA 1
ATOM 657 C C . CYS A 1 87 ? -4.365 1.445 -3.306 1.00 91.44 87 CYS A C 1
ATOM 659 O O . CYS A 1 87 ? -5.001 1.261 -2.271 1.00 91.44 87 CYS A O 1
ATOM 661 N N . ASN A 1 88 ? -4.536 0.693 -4.385 1.00 92.19 88 ASN A N 1
ATOM 662 C CA . ASN A 1 88 ? -5.329 -0.530 -4.443 1.00 92.19 88 ASN A CA 1
ATOM 663 C C . ASN A 1 88 ? -4.625 -1.542 -5.354 1.00 92.19 88 ASN A C 1
ATOM 665 O O . ASN A 1 88 ? -3.718 -1.182 -6.099 1.00 92.19 88 ASN A O 1
ATOM 669 N N . PHE A 1 89 ? -5.014 -2.807 -5.276 1.00 91.88 89 PHE A N 1
ATOM 670 C CA . PHE A 1 89 ? -4.558 -3.844 -6.197 1.00 91.88 89 PHE A CA 1
ATOM 671 C C . PHE A 1 89 ? -5.621 -4.934 -6.294 1.00 91.88 89 PHE A C 1
ATOM 673 O O . PHE A 1 89 ? -6.450 -5.096 -5.397 1.00 91.88 89 PHE A O 1
ATOM 680 N N . GLU A 1 90 ? -5.606 -5.659 -7.405 1.00 89.44 90 GLU A N 1
ATOM 681 C CA . GLU A 1 90 ? -6.521 -6.769 -7.634 1.00 89.44 90 GLU A CA 1
ATOM 682 C C . GLU A 1 90 ? -6.035 -8.016 -6.898 1.00 89.44 90 GLU A C 1
ATOM 684 O O . GLU A 1 90 ? -4.841 -8.316 -6.864 1.00 89.44 90 GLU A O 1
ATOM 689 N N . ILE A 1 91 ? -6.976 -8.761 -6.323 1.00 86.44 91 ILE A N 1
ATOM 690 C CA . ILE A 1 91 ? -6.704 -10.055 -5.711 1.00 86.44 91 ILE A CA 1
ATOM 691 C C . ILE A 1 91 ? -7.686 -11.086 -6.253 1.00 86.44 91 ILE A C 1
ATOM 693 O O . ILE A 1 91 ? -8.896 -10.865 -6.288 1.00 86.44 91 ILE A O 1
ATOM 697 N N . THR A 1 92 ? -7.161 -12.233 -6.671 1.00 86.88 92 THR A N 1
ATOM 698 C CA . THR A 1 92 ? -7.984 -13.404 -6.959 1.00 86.88 92 THR A CA 1
ATOM 699 C C . THR A 1 92 ? -8.241 -14.135 -5.651 1.00 86.88 92 THR A C 1
ATOM 701 O O . THR A 1 92 ? -7.304 -14.459 -4.923 1.00 86.88 92 THR A O 1
ATOM 704 N N . TYR A 1 93 ? -9.503 -14.415 -5.354 1.00 83.75 93 TYR A N 1
ATOM 705 C CA . TYR A 1 93 ? -9.885 -15.207 -4.195 1.00 83.75 93 TYR A CA 1
ATOM 706 C C . TYR A 1 93 ? -10.712 -16.403 -4.648 1.00 83.75 93 TYR A C 1
ATOM 708 O O . TYR A 1 93 ? -11.506 -16.316 -5.584 1.00 83.75 93 TYR A O 1
ATOM 716 N N . ASN A 1 94 ? -10.538 -17.521 -3.953 1.00 82.75 94 ASN A N 1
ATOM 717 C CA . ASN A 1 94 ? -11.471 -18.628 -4.057 1.00 82.75 94 ASN A CA 1
ATOM 718 C C . ASN A 1 94 ? -12.555 -18.425 -2.997 1.00 82.75 94 ASN A C 1
ATOM 720 O O . ASN A 1 94 ? -12.211 -18.130 -1.847 1.00 82.75 94 ASN A O 1
ATOM 724 N N . PRO A 1 95 ? -13.843 -18.589 -3.340 1.00 81.75 95 PRO A N 1
ATOM 725 C CA . PRO A 1 95 ? -14.909 -18.564 -2.351 1.00 81.75 95 PRO A CA 1
ATOM 726 C C . PRO A 1 95 ? -14.594 -19.524 -1.203 1.00 81.75 95 PRO A C 1
ATOM 728 O O . PRO A 1 95 ? -14.148 -20.655 -1.427 1.00 81.75 95 PRO A O 1
ATOM 731 N N . LEU A 1 96 ? -14.807 -19.063 0.030 1.00 75.69 96 LEU A N 1
ATOM 732 C CA . LEU A 1 96 ? -14.568 -19.886 1.207 1.00 75.69 96 LEU A CA 1
ATOM 733 C C . LEU A 1 96 ? -15.475 -21.119 1.153 1.00 75.69 96 LEU A C 1
ATOM 735 O O . LEU A 1 96 ? -16.696 -21.009 1.050 1.00 75.69 96 LEU A O 1
ATOM 739 N N . ARG A 1 97 ? -14.872 -22.307 1.250 1.00 80.00 97 ARG A N 1
ATOM 740 C CA . ARG A 1 97 ? -15.620 -23.545 1.478 1.00 80.00 97 ARG A CA 1
ATOM 741 C C . ARG A 1 97 ? -16.004 -23.587 2.953 1.00 80.00 97 ARG A C 1
ATOM 743 O O . ARG A 1 97 ? -15.179 -23.922 3.803 1.00 80.00 97 ARG A O 1
ATOM 750 N N . PHE A 1 98 ? -17.236 -23.187 3.257 1.00 79.56 98 PHE A N 1
ATOM 751 C CA . PHE A 1 98 ? -17.761 -23.208 4.621 1.00 79.56 98 PHE A CA 1
ATOM 752 C C . PHE A 1 98 ? -17.590 -24.606 5.248 1.00 79.56 98 PHE A C 1
ATOM 754 O O . PHE A 1 98 ? -17.897 -25.616 4.619 1.00 79.56 98 PHE A O 1
ATOM 761 N N . GLY A 1 99 ? -17.074 -24.664 6.482 1.00 74.12 99 GLY A N 1
ATOM 762 C CA . GLY A 1 99 ? -16.931 -25.903 7.262 1.00 74.12 99 GLY A CA 1
ATOM 763 C C . GLY A 1 99 ? -15.539 -26.550 7.276 1.00 74.12 99 GLY A C 1
ATOM 764 O O . GLY A 1 99 ? -15.307 -27.443 8.089 1.00 74.12 99 GLY A O 1
ATOM 765 N N . GLN A 1 100 ? -14.582 -26.101 6.457 1.00 70.31 100 GLN A N 1
ATOM 766 C CA . GLN A 1 100 ? -13.202 -26.599 6.530 1.00 70.31 100 GLN A CA 1
ATOM 767 C C . GLN A 1 100 ? -12.352 -25.729 7.467 1.00 70.31 100 GLN A C 1
ATOM 769 O O . GLN A 1 100 ? -12.177 -24.534 7.237 1.00 70.31 100 GLN A O 1
ATOM 774 N N . LYS A 1 101 ? -11.796 -26.330 8.527 1.00 64.38 101 LYS A N 1
ATOM 775 C CA . LYS A 1 101 ? -10.809 -25.665 9.390 1.00 64.38 101 LYS A CA 1
ATOM 776 C C . LYS A 1 101 ? -9.478 -25.582 8.640 1.00 64.38 101 LYS A C 1
ATOM 778 O O . LYS A 1 101 ? -8.776 -26.581 8.500 1.00 64.38 101 LYS A O 1
ATOM 783 N N . GLY A 1 102 ? -9.148 -24.398 8.133 1.00 65.31 102 GLY A N 1
ATOM 784 C CA . GLY A 1 102 ? -7.820 -24.111 7.598 1.00 65.31 102 GLY A CA 1
ATOM 785 C C . GLY A 1 102 ? -6.771 -24.094 8.711 1.00 65.31 102 GLY A C 1
ATOM 786 O O . GLY A 1 102 ? -7.059 -23.718 9.848 1.00 65.31 102 GLY A O 1
ATOM 787 N N . ARG A 1 103 ? -5.539 -24.495 8.392 1.00 65.06 103 ARG A N 1
ATOM 788 C CA . ARG A 1 103 ? -4.402 -24.358 9.307 1.00 65.06 103 ARG A CA 1
ATOM 789 C C . ARG A 1 103 ? -4.035 -22.876 9.396 1.00 65.06 103 ARG A C 1
ATOM 791 O O . ARG A 1 103 ? -3.603 -22.300 8.402 1.00 65.06 103 ARG A O 1
ATOM 798 N N . GLN A 1 104 ? -4.203 -22.269 10.569 1.00 57.25 104 GLN A N 1
ATOM 799 C CA . GLN A 1 104 ? -3.695 -20.926 10.835 1.00 57.25 104 GLN A CA 1
ATOM 800 C C . GLN A 1 104 ? -2.165 -20.991 10.858 1.00 57.25 104 GLN A C 1
ATOM 802 O O . GLN A 1 104 ? -1.572 -21.637 11.719 1.00 57.25 104 GLN A O 1
ATOM 807 N N . GLN A 1 105 ? -1.527 -20.369 9.874 1.00 57.81 105 GLN A N 1
AT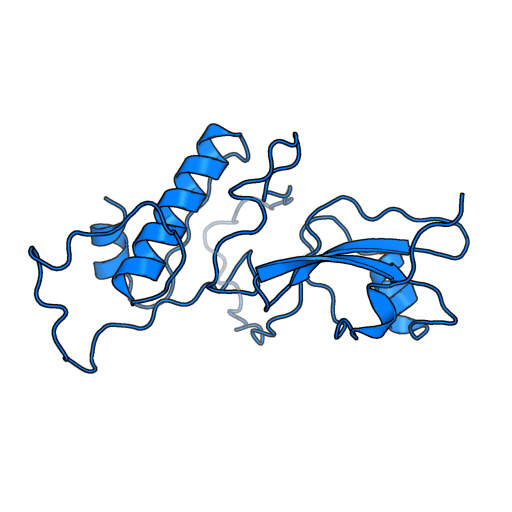OM 808 C CA . GLN A 1 105 ? -0.119 -20.007 9.960 1.00 57.81 105 GLN A CA 1
ATOM 809 C C . GLN A 1 105 ? -0.087 -18.519 10.277 1.00 57.81 105 GLN A C 1
ATOM 811 O O . GLN A 1 105 ? -0.759 -17.749 9.596 1.00 57.81 105 GLN A O 1
ATOM 816 N N . GLN A 1 106 ? 0.651 -18.125 11.311 1.00 56.12 106 GLN A N 1
ATOM 817 C CA . GLN A 1 106 ? 0.978 -16.721 11.533 1.00 56.12 106 GLN A CA 1
ATOM 818 C C . GLN A 1 106 ? 2.184 -16.398 10.643 1.00 56.12 106 GLN A C 1
ATOM 820 O O . GLN A 1 106 ? 3.275 -16.905 10.909 1.00 56.12 106 GLN A O 1
ATOM 825 N N . PRO A 1 107 ? 2.016 -15.650 9.541 1.00 58.88 107 PRO A N 1
ATOM 826 C CA . PRO A 1 107 ? 3.147 -15.283 8.709 1.00 58.88 107 PRO A CA 1
ATOM 827 C C . PRO A 1 1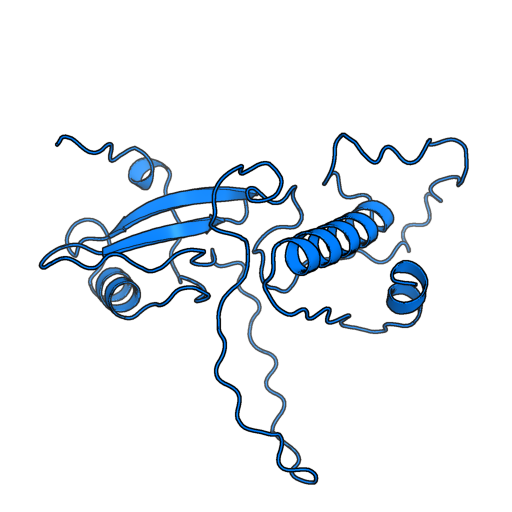07 ? 4.039 -14.291 9.460 1.00 58.88 107 PRO A C 1
ATOM 829 O O . PRO A 1 107 ? 3.551 -13.358 10.095 1.00 58.88 107 PRO A O 1
ATOM 832 N N . GLU A 1 108 ? 5.355 -14.468 9.350 1.00 62.41 108 GLU A N 1
ATOM 833 C CA . GLU A 1 108 ? 6.318 -13.483 9.836 1.00 62.41 108 GLU A CA 1
ATOM 834 C C . GLU A 1 108 ? 6.066 -12.137 9.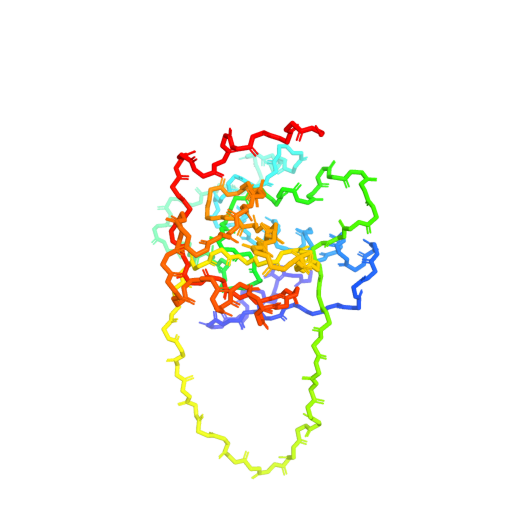141 1.00 62.41 108 GLU A C 1
ATOM 836 O O . GLU A 1 108 ? 6.115 -12.004 7.912 1.00 62.41 108 GLU A O 1
ATOM 841 N N . MET A 1 109 ? 5.787 -11.117 9.944 1.00 64.38 109 MET A N 1
ATOM 842 C CA . MET A 1 109 ? 5.390 -9.799 9.476 1.00 64.38 109 MET A CA 1
ATOM 843 C C . MET A 1 109 ? 6.596 -8.917 9.143 1.00 64.38 109 MET A C 1
ATOM 845 O O . MET A 1 109 ? 6.825 -7.875 9.748 1.00 64.38 109 MET A O 1
ATOM 849 N N . LYS A 1 110 ? 7.373 -9.309 8.128 1.00 72.00 110 LYS A N 1
ATOM 850 C CA . LYS A 1 110 ? 8.433 -8.442 7.598 1.00 72.00 110 LYS A CA 1
ATOM 851 C C . LYS A 1 110 ? 7.821 -7.189 6.955 1.00 72.00 110 LYS A C 1
ATOM 853 O O . LYS A 1 110 ? 6.916 -7.292 6.108 1.00 72.00 110 LYS A O 1
ATOM 858 N N . SER A 1 111 ? 8.336 -6.015 7.334 1.00 80.19 111 SER A N 1
ATOM 859 C CA . SER A 1 111 ? 7.965 -4.706 6.768 1.00 80.19 111 SER A CA 1
ATOM 860 C C . SER A 1 111 ? 8.653 -4.465 5.421 1.00 80.19 111 SER A C 1
ATOM 862 O O . SER A 1 111 ? 9.398 -3.511 5.208 1.00 80.19 111 SER A O 1
ATOM 864 N N . TRP A 1 112 ? 8.467 -5.410 4.504 1.00 90.12 112 TRP A N 1
ATOM 865 C CA . TRP A 1 112 ? 8.957 -5.275 3.143 1.00 90.12 112 TRP A CA 1
ATOM 866 C C . TRP A 1 112 ? 8.155 -4.225 2.379 1.00 90.12 112 TRP A C 1
ATOM 868 O O . TRP A 1 112 ? 6.933 -4.141 2.566 1.00 90.12 112 TRP A O 1
ATOM 878 N N . PRO A 1 113 ? 8.819 -3.463 1.494 1.00 92.75 113 PRO A N 1
ATOM 879 C CA . PRO A 1 113 ? 8.142 -2.504 0.645 1.00 92.75 113 PRO A CA 1
ATOM 880 C C . PRO A 1 113 ? 7.116 -3.216 -0.242 1.00 92.75 113 PRO A C 1
ATOM 882 O O . PRO A 1 113 ? 7.308 -4.363 -0.661 1.00 92.75 113 PRO A O 1
ATOM 885 N N . ARG A 1 114 ? 6.001 -2.542 -0.527 1.00 93.88 114 ARG A N 1
ATOM 886 C CA . ARG A 1 114 ? 4.938 -3.087 -1.380 1.00 93.88 114 ARG A CA 1
ATOM 887 C C . ARG A 1 114 ? 5.005 -2.484 -2.765 1.00 93.88 114 ARG A C 1
ATOM 889 O O . ARG A 1 114 ? 5.013 -1.265 -2.893 1.00 93.88 114 ARG A O 1
ATOM 896 N N . ILE A 1 115 ? 4.964 -3.314 -3.799 1.00 95.06 115 ILE A N 1
ATOM 897 C CA . ILE A 1 115 ? 4.846 -2.863 -5.185 1.00 95.06 115 ILE A CA 1
ATOM 898 C C . ILE A 1 115 ? 3.459 -2.243 -5.380 1.00 95.06 115 ILE A C 1
ATOM 900 O O . ILE A 1 115 ? 2.440 -2.902 -5.185 1.00 95.06 115 ILE A O 1
ATOM 904 N N . VAL A 1 116 ? 3.418 -0.969 -5.768 1.00 94.25 116 VAL A N 1
ATOM 905 C CA . VAL A 1 116 ? 2.186 -0.161 -5.861 1.00 94.25 116 VAL A CA 1
ATOM 906 C C . VAL A 1 116 ? 1.795 0.201 -7.293 1.00 94.25 116 VAL A C 1
ATOM 908 O O . VAL A 1 116 ? 0.935 1.064 -7.476 1.00 94.25 116 VAL A O 1
ATOM 911 N N . GLN A 1 117 ? 2.439 -0.410 -8.294 1.00 94.19 117 GLN A N 1
ATOM 912 C CA . GLN A 1 117 ? 2.132 -0.292 -9.726 1.00 94.19 117 GLN A CA 1
ATOM 913 C C . GLN A 1 117 ? 2.507 -1.577 -10.474 1.00 94.19 117 GLN A C 1
ATOM 915 O O . GLN A 1 117 ? 3.314 -2.352 -9.958 1.00 94.19 117 GLN A O 1
ATOM 920 N N . PRO A 1 118 ? 1.997 -1.794 -11.702 1.00 95.06 118 PRO A N 1
ATOM 921 C CA . PRO A 1 118 ? 2.479 -2.873 -12.558 1.00 95.06 118 PRO A CA 1
ATOM 922 C C . PRO A 1 118 ? 4.000 -2.807 -12.735 1.00 95.06 118 PRO A C 1
ATOM 924 O O . PRO A 1 118 ? 4.553 -1.739 -13.016 1.00 95.06 118 PRO A O 1
ATOM 927 N N . VAL A 1 119 ? 4.668 -3.949 -12.564 1.00 95.56 119 VAL A N 1
ATOM 928 C CA . VAL A 1 119 ? 6.113 -4.068 -12.782 1.00 95.56 119 VAL A CA 1
ATOM 929 C C . VAL A 1 119 ? 6.400 -3.966 -14.277 1.00 95.56 119 VAL A C 1
ATOM 931 O O . VAL A 1 119 ? 5.818 -4.701 -15.076 1.00 95.56 119 VAL A O 1
ATOM 934 N N . LEU A 1 120 ? 7.314 -3.076 -14.666 1.00 96.69 120 LEU A N 1
ATOM 935 C CA . LEU A 1 120 ? 7.717 -2.935 -16.066 1.00 96.69 120 LEU A CA 1
ATOM 936 C C . LEU A 1 120 ? 8.899 -3.859 -16.343 1.00 96.69 120 LEU A C 1
ATOM 938 O O . LEU A 1 120 ? 10.001 -3.638 -15.842 1.00 96.69 120 LEU A O 1
ATOM 942 N N . THR A 1 121 ? 8.694 -4.901 -17.143 1.00 95.75 121 THR A N 1
ATOM 943 C CA . THR A 1 121 ? 9.746 -5.880 -17.437 1.00 95.75 121 THR A CA 1
ATOM 944 C C . THR A 1 121 ? 10.341 -5.668 -18.828 1.00 95.75 121 THR A C 1
ATOM 946 O O . THR A 1 121 ? 9.616 -5.705 -19.816 1.00 95.75 121 THR A O 1
ATOM 949 N N . GLY A 1 122 ? 11.664 -5.531 -18.919 1.00 92.38 122 GLY A N 1
ATOM 950 C CA . GLY A 1 122 ? 12.434 -5.546 -20.170 1.00 92.38 122 GLY A CA 1
ATOM 951 C C . GLY A 1 122 ? 13.362 -6.762 -20.261 1.00 92.38 122 GLY A C 1
ATOM 952 O O . GLY A 1 122 ? 13.413 -7.580 -19.340 1.00 92.38 122 GLY A O 1
ATOM 953 N N . HIS A 1 123 ? 14.126 -6.891 -21.351 1.00 90.69 123 HIS A N 1
ATOM 954 C CA . HIS A 1 123 ? 15.017 -8.044 -21.568 1.00 90.69 123 HIS A CA 1
ATOM 955 C C . HIS A 1 123 ? 16.068 -8.207 -20.446 1.00 90.69 123 HIS A C 1
ATOM 957 O O . HIS A 1 123 ? 16.284 -9.312 -19.954 1.00 90.69 123 HIS A O 1
ATOM 963 N N . HIS A 1 124 ? 16.642 -7.102 -19.953 1.00 93.19 124 HIS A N 1
ATOM 964 C CA . HIS A 1 124 ? 17.700 -7.109 -18.925 1.00 93.19 124 HIS A CA 1
ATOM 965 C C . HIS A 1 124 ? 17.364 -6.352 -17.635 1.00 93.19 124 HIS A C 1
ATOM 967 O O . HIS A 1 124 ? 18.196 -6.293 -16.733 1.00 93.19 124 HIS A O 1
ATOM 973 N N . LYS A 1 125 ? 16.146 -5.814 -17.517 1.00 94.81 125 LYS A N 1
ATOM 974 C CA . LYS A 1 125 ? 15.719 -5.029 -16.354 1.00 94.81 125 LYS A CA 1
ATOM 975 C C . LYS A 1 125 ? 14.279 -5.317 -15.940 1.00 94.81 125 LYS A C 1
ATOM 977 O O . LYS A 1 125 ? 13.470 -5.745 -16.767 1.00 94.81 125 LYS A O 1
ATOM 982 N N . ALA A 1 126 ? 13.967 -5.060 -14.680 1.00 95.75 126 ALA A N 1
ATOM 983 C CA . ALA A 1 126 ? 12.613 -4.931 -14.157 1.00 95.75 126 ALA A CA 1
ATOM 984 C C . ALA A 1 126 ? 12.524 -3.620 -13.372 1.00 95.75 126 ALA A C 1
ATOM 986 O O . ALA A 1 126 ? 13.435 -3.313 -12.613 1.00 95.75 126 ALA A O 1
ATOM 987 N N . ILE A 1 127 ? 11.466 -2.840 -13.570 1.00 95.38 127 ILE A N 1
ATOM 988 C CA . ILE A 1 127 ? 11.256 -1.577 -12.857 1.00 95.38 127 ILE A CA 1
ATOM 989 C C . ILE A 1 127 ? 10.098 -1.767 -11.886 1.00 95.38 127 ILE A C 1
ATOM 991 O O . ILE A 1 127 ? 8.964 -2.026 -12.304 1.00 95.38 127 ILE A O 1
ATOM 995 N N . CYS A 1 128 ? 10.390 -1.632 -10.596 1.00 95.19 128 CYS A N 1
ATOM 996 C CA . CYS A 1 128 ? 9.427 -1.779 -9.513 1.00 95.19 128 CYS A CA 1
ATOM 997 C C . CYS A 1 128 ? 9.212 -0.425 -8.835 1.00 95.19 128 CYS A C 1
ATOM 999 O O . CYS A 1 128 ? 10.158 0.184 -8.350 1.00 95.19 128 CYS A O 1
ATOM 1001 N N . ARG A 1 129 ? 7.958 0.032 -8.756 1.00 94.44 129 ARG A N 1
ATOM 1002 C CA . ARG A 1 129 ? 7.579 1.210 -7.961 1.00 94.44 129 ARG A CA 1
ATOM 1003 C C . ARG A 1 129 ? 6.953 0.744 -6.667 1.00 94.44 129 ARG A C 1
ATOM 1005 O O . ARG A 1 129 ? 5.936 0.046 -6.700 1.00 94.44 129 ARG A O 1
ATOM 1012 N N . MET A 1 130 ? 7.555 1.106 -5.545 1.00 94.06 130 MET A N 1
ATOM 1013 C CA . MET A 1 130 ? 7.234 0.511 -4.258 1.00 94.06 130 MET A CA 1
ATOM 1014 C C . MET A 1 130 ? 6.974 1.560 -3.189 1.00 94.06 130 MET A C 1
ATOM 1016 O O . MET A 1 130 ? 7.713 2.531 -3.076 1.00 94.06 130 MET A O 1
ATOM 1020 N N . CYS A 1 131 ? 5.937 1.339 -2.386 1.00 93.50 131 CYS A N 1
ATOM 1021 C CA . CYS A 1 131 ? 5.709 2.073 -1.150 1.00 93.50 131 CYS A CA 1
ATOM 1022 C C . CYS A 1 131 ? 6.583 1.472 -0.048 1.00 93.50 131 CYS A C 1
ATOM 1024 O O . CYS A 1 131 ? 6.560 0.256 0.160 1.00 93.50 131 CYS A O 1
ATOM 1026 N N . CYS A 1 132 ? 7.360 2.321 0.616 1.00 92.19 132 CYS A N 1
ATOM 1027 C CA . CYS A 1 132 ? 8.429 1.922 1.522 1.00 92.19 132 CYS A CA 1
ATOM 1028 C C . CYS A 1 132 ? 8.093 2.255 2.980 1.00 92.19 132 CYS A C 1
ATOM 1030 O O . CYS A 1 132 ? 7.145 2.982 3.276 1.00 92.19 132 CYS A O 1
ATOM 1032 N N . SER A 1 133 ? 8.868 1.709 3.917 1.00 90.94 133 SER A N 1
ATOM 1033 C CA . SER A 1 133 ? 8.673 1.929 5.358 1.00 90.94 133 SER A CA 1
ATOM 1034 C C . SER A 1 133 ? 8.872 3.384 5.804 1.00 90.94 133 SER A C 1
ATOM 1036 O O . SER A 1 133 ? 8.377 3.773 6.855 1.00 90.94 133 SER A O 1
ATOM 1038 N N . ASP A 1 134 ? 9.549 4.199 4.996 1.00 90.00 134 ASP A N 1
ATOM 1039 C CA . ASP A 1 134 ? 9.746 5.638 5.210 1.00 90.00 134 ASP A CA 1
ATOM 1040 C C . ASP A 1 134 ? 8.587 6.510 4.691 1.00 90.00 134 ASP A C 1
ATOM 1042 O O . ASP A 1 134 ? 8.667 7.737 4.728 1.00 90.00 134 ASP A O 1
ATOM 1046 N N . GLY A 1 135 ? 7.493 5.899 4.221 1.00 89.62 135 GLY A N 1
ATOM 1047 C CA . GLY A 1 135 ? 6.317 6.625 3.739 1.00 89.62 135 GLY A CA 1
ATOM 1048 C C . GLY A 1 135 ? 6.498 7.245 2.354 1.00 89.62 135 GLY A C 1
ATOM 1049 O O . GLY A 1 135 ? 5.684 8.075 1.949 1.00 89.62 135 GLY A O 1
ATOM 1050 N N . GLN A 1 136 ? 7.536 6.850 1.612 1.00 90.50 136 GLN A N 1
ATOM 1051 C CA . GLN A 1 136 ? 7.786 7.317 0.251 1.00 90.50 136 GLN A CA 1
ATOM 1052 C C . GLN A 1 136 ? 7.537 6.220 -0.787 1.00 90.50 136 GLN A C 1
ATOM 1054 O O . GLN A 1 136 ? 7.627 5.021 -0.507 1.00 90.50 136 GLN A O 1
ATOM 1059 N N . ILE A 1 137 ? 7.223 6.643 -2.016 1.00 91.50 137 ILE A N 1
ATOM 1060 C CA . ILE A 1 137 ? 7.247 5.758 -3.183 1.00 91.50 137 ILE A CA 1
ATOM 1061 C C . ILE A 1 137 ? 8.611 5.895 -3.846 1.00 91.50 137 ILE A C 1
ATOM 1063 O O . ILE A 1 137 ? 8.994 6.996 -4.227 1.00 91.50 137 ILE A O 1
ATOM 1067 N N . LYS A 1 138 ? 9.306 4.771 -4.014 1.00 91.94 138 LYS A N 1
ATOM 1068 C CA . LYS A 1 138 ? 10.600 4.695 -4.698 1.00 91.94 138 LYS A CA 1
ATOM 1069 C C . LYS A 1 138 ? 10.473 3.849 -5.954 1.00 91.94 138 LYS A C 1
ATOM 1071 O O . LYS A 1 138 ? 9.790 2.822 -5.942 1.00 91.94 138 LYS A O 1
ATOM 1076 N N . GLU A 1 139 ? 11.109 4.289 -7.032 1.00 92.81 139 GLU A N 1
ATOM 1077 C CA . GLU A 1 139 ? 11.277 3.500 -8.248 1.00 92.81 139 GLU A CA 1
ATOM 1078 C C . GLU A 1 139 ? 12.643 2.820 -8.207 1.00 92.81 139 GLU A C 1
ATOM 1080 O O . GLU A 1 139 ? 13.643 3.462 -7.912 1.00 92.81 139 GLU A O 1
ATOM 1085 N N . LEU A 1 140 ? 12.668 1.514 -8.462 1.00 91.19 140 LEU A N 1
ATOM 1086 C CA . LEU A 1 140 ? 13.878 0.708 -8.447 1.00 91.19 140 LEU A CA 1
ATOM 1087 C C . LEU A 1 140 ? 14.055 0.017 -9.797 1.00 91.19 140 LEU A C 1
ATOM 1089 O O . LEU A 1 140 ? 13.181 -0.750 -10.215 1.00 91.19 140 LEU A O 1
ATOM 1093 N N . ILE A 1 141 ? 15.195 0.252 -10.452 1.00 92.75 141 ILE A N 1
ATOM 1094 C CA . ILE A 1 141 ? 15.597 -0.462 -11.667 1.00 92.75 141 ILE A CA 1
ATOM 1095 C C . ILE A 1 141 ? 16.454 -1.660 -11.267 1.00 92.75 141 ILE A C 1
ATOM 1097 O O . ILE A 1 141 ? 17.608 -1.531 -10.869 1.00 92.75 141 ILE A O 1
ATOM 1101 N N . ILE A 1 142 ? 15.879 -2.845 -11.413 1.00 92.44 142 ILE A N 1
ATOM 1102 C CA . ILE A 1 142 ? 16.469 -4.105 -10.982 1.00 92.44 142 ILE A CA 1
ATOM 1103 C C . ILE A 1 142 ? 17.089 -4.800 -12.186 1.00 92.44 142 ILE A C 1
ATOM 1105 O O . ILE A 1 142 ? 16.395 -5.178 -13.138 1.00 92.44 142 ILE A O 1
ATOM 1109 N N . THR A 1 143 ? 18.400 -5.005 -12.137 1.00 92.56 143 THR A N 1
ATOM 1110 C CA . THR A 1 143 ? 19.176 -5.745 -13.141 1.00 92.56 143 THR A CA 1
ATOM 1111 C C . THR A 1 143 ? 19.960 -6.855 -12.455 1.00 92.56 143 THR A C 1
ATOM 1113 O O . THR A 1 143 ? 20.239 -6.761 -11.268 1.00 92.56 143 THR A O 1
ATOM 1116 N N . LYS A 1 144 ? 20.376 -7.889 -13.201 1.00 90.75 144 LYS A N 1
ATOM 1117 C CA . LYS A 1 144 ? 21.218 -8.969 -12.646 1.00 90.75 144 LYS A CA 1
ATOM 1118 C C . LYS A 1 144 ? 22.568 -8.481 -12.105 1.00 90.75 144 LYS A C 1
ATOM 1120 O O . LYS A 1 144 ? 23.182 -9.194 -11.320 1.00 90.75 144 LYS A O 1
ATOM 1125 N N . SER A 1 145 ? 23.067 -7.347 -12.603 1.00 88.62 145 SER A N 1
ATOM 1126 C CA . SER A 1 145 ? 24.359 -6.783 -12.200 1.00 88.62 145 SER A CA 1
ATOM 1127 C C . SER A 1 145 ? 24.256 -5.962 -10.920 1.00 88.62 145 SER A C 1
ATOM 1129 O O . SER A 1 145 ? 25.183 -5.990 -10.119 1.00 88.62 145 SER A O 1
ATOM 1131 N N . ASN A 1 146 ? 23.151 -5.233 -10.741 1.00 85.00 146 ASN A N 1
ATOM 1132 C CA . ASN A 1 146 ? 22.984 -4.290 -9.633 1.00 85.00 146 ASN A CA 1
ATOM 1133 C C . ASN A 1 146 ? 22.331 -4.957 -8.417 1.00 85.00 146 ASN A C 1
ATOM 1135 O O . ASN A 1 146 ? 22.631 -4.605 -7.280 1.00 85.00 146 ASN A O 1
ATOM 1139 N N . HIS A 1 147 ? 21.475 -5.948 -8.660 1.00 85.12 147 HIS A N 1
ATOM 1140 C CA . HIS A 1 147 ? 20.721 -6.670 -7.644 1.00 85.12 147 HIS A CA 1
ATOM 1141 C C . HIS A 1 147 ? 20.844 -8.148 -7.977 1.00 85.12 147 HIS A C 1
ATOM 1143 O O . HIS A 1 147 ? 20.636 -8.536 -9.125 1.00 85.12 147 HIS A O 1
ATOM 1149 N N . ASP A 1 148 ? 2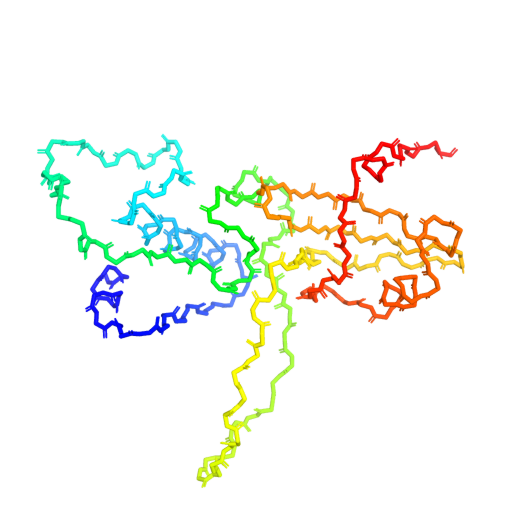1.239 -8.966 -7.006 1.00 87.00 148 ASP A N 1
ATOM 1150 C CA . ASP A 1 148 ? 21.592 -10.366 -7.229 1.00 87.00 148 ASP A CA 1
ATOM 1151 C C . ASP A 1 148 ? 20.570 -11.158 -8.083 1.00 87.00 148 ASP A C 1
ATOM 1153 O O . ASP A 1 148 ? 19.421 -10.767 -8.328 1.00 87.00 148 ASP A O 1
ATOM 1157 N N . LYS A 1 149 ? 20.980 -12.345 -8.539 1.00 90.31 149 LYS A N 1
ATOM 1158 C CA . LYS A 1 149 ? 20.144 -13.187 -9.405 1.00 90.31 149 LYS A CA 1
ATOM 1159 C C . LYS A 1 149 ? 18.748 -13.454 -8.818 1.00 90.31 149 LYS A C 1
ATOM 1161 O O . LYS A 1 149 ? 17.796 -13.538 -9.597 1.00 90.31 149 LYS A O 1
ATOM 1166 N N . HIS A 1 150 ? 18.616 -13.593 -7.499 1.00 91.38 150 HIS A N 1
ATOM 1167 C CA . HIS A 1 150 ? 17.344 -13.890 -6.842 1.00 91.38 150 HIS A CA 1
ATOM 1168 C C . HIS A 1 150 ? 16.434 -12.662 -6.796 1.00 91.38 150 HIS A C 1
ATOM 1170 O O . HIS A 1 150 ? 15.266 -12.774 -7.166 1.00 91.38 150 HIS A O 1
ATOM 1176 N N . ALA A 1 151 ? 16.961 -11.490 -6.440 1.00 90.38 151 ALA A N 1
ATOM 1177 C CA . ALA A 1 151 ? 16.235 -10.225 -6.469 1.00 90.38 151 ALA A CA 1
ATOM 1178 C C . ALA A 1 151 ? 15.750 -9.894 -7.889 1.00 90.38 151 ALA A C 1
ATOM 1180 O O . ALA A 1 151 ? 14.582 -9.551 -8.082 1.00 90.38 151 ALA A O 1
ATOM 1181 N N . TYR A 1 152 ? 16.600 -10.093 -8.903 1.00 92.69 152 TYR A N 1
ATOM 1182 C CA . TYR A 1 152 ? 16.222 -9.918 -10.307 1.00 92.69 152 TYR A CA 1
ATOM 1183 C C . TYR A 1 152 ? 15.105 -10.878 -10.747 1.00 92.69 152 TYR A C 1
ATOM 1185 O O . TYR A 1 152 ? 14.143 -10.462 -11.396 1.00 92.69 152 TYR A O 1
ATOM 1193 N N . GLN A 1 153 ? 15.204 -12.166 -10.400 1.00 93.56 153 GLN A N 1
ATOM 1194 C CA . GLN A 1 153 ? 14.166 -13.153 -10.723 1.00 93.56 153 GLN A CA 1
ATOM 1195 C C . GLN A 1 153 ? 12.849 -12.864 -9.994 1.00 93.56 153 GLN A C 1
ATOM 1197 O O . GLN A 1 153 ? 11.783 -12.948 -10.610 1.00 93.56 153 GLN A O 1
ATOM 1202 N N . CYS A 1 154 ? 12.923 -12.476 -8.718 1.00 93.88 154 CYS A N 1
ATOM 1203 C CA . CYS A 1 154 ? 11.773 -12.031 -7.940 1.00 93.88 154 CYS A CA 1
ATOM 1204 C C . CYS A 1 154 ? 11.099 -10.856 -8.649 1.00 93.88 154 CYS A C 1
ATOM 1206 O O . CYS A 1 154 ? 9.934 -10.953 -9.007 1.00 93.88 154 CYS A O 1
ATOM 1208 N N . ALA A 1 155 ? 11.851 -9.804 -8.982 1.00 94.69 155 ALA A N 1
ATOM 1209 C CA . ALA A 1 155 ? 11.312 -8.615 -9.634 1.00 94.69 155 ALA A CA 1
ATOM 1210 C C . ALA A 1 155 ? 10.606 -8.935 -10.956 1.00 94.69 155 ALA A C 1
ATOM 1212 O O . ALA A 1 155 ? 9.514 -8.442 -11.212 1.00 94.69 155 ALA A O 1
ATOM 1213 N N . LYS A 1 156 ? 11.194 -9.805 -11.785 1.00 95.00 156 LYS A N 1
ATOM 1214 C CA . LYS A 1 156 ? 10.620 -10.211 -13.080 1.00 95.00 156 LYS A CA 1
ATOM 1215 C C . LYS A 1 156 ? 9.321 -11.013 -12.960 1.00 95.00 156 LYS A C 1
ATOM 1217 O O . LYS A 1 156 ? 8.600 -11.106 -13.951 1.00 95.00 156 LYS A O 1
ATOM 1222 N N . THR A 1 157 ? 9.051 -11.609 -11.801 1.00 95.19 157 THR A N 1
ATOM 1223 C CA . THR A 1 157 ? 7.857 -12.432 -11.547 1.00 95.19 157 THR A CA 1
ATOM 1224 C C . THR A 1 157 ? 6.848 -11.766 -10.612 1.00 95.19 157 THR A C 1
ATOM 1226 O O . THR A 1 157 ? 5.696 -12.200 -10.566 1.00 95.19 157 THR A O 1
ATOM 1229 N N . SER A 1 158 ? 7.249 -10.700 -9.917 1.00 95.06 158 SER A N 1
ATOM 1230 C CA . SER A 1 158 ? 6.389 -9.920 -9.037 1.00 95.06 158 SER A CA 1
ATOM 1231 C C . SER A 1 158 ? 5.313 -9.137 -9.791 1.00 95.06 158 SER A C 1
ATOM 1233 O O . SER A 1 158 ? 5.463 -8.745 -10.951 1.00 95.06 158 SER A O 1
ATOM 1235 N N . ARG A 1 159 ? 4.215 -8.873 -9.090 1.00 94.69 159 ARG A N 1
ATOM 1236 C CA . ARG A 1 159 ? 3.027 -8.170 -9.569 1.00 94.69 159 ARG A CA 1
ATOM 1237 C C . ARG A 1 159 ? 2.715 -6.961 -8.694 1.00 94.69 159 ARG A C 1
ATOM 1239 O O . ARG A 1 159 ? 3.252 -6.782 -7.601 1.00 94.69 159 ARG A O 1
ATOM 1246 N N . TRP A 1 160 ? 1.813 -6.119 -9.191 1.00 94.44 160 TRP A N 1
ATOM 1247 C CA . TRP A 1 160 ? 1.231 -5.050 -8.387 1.00 94.44 160 TRP A CA 1
ATOM 1248 C C . TRP A 1 160 ? 0.527 -5.659 -7.170 1.00 94.44 160 TRP A C 1
ATOM 1250 O O . TRP A 1 160 ? -0.342 -6.511 -7.319 1.00 94.44 160 TRP A O 1
ATOM 1260 N N . GLY A 1 161 ? 0.918 -5.221 -5.977 1.00 93.00 161 GLY A N 1
ATOM 1261 C CA . GLY A 1 161 ? 0.390 -5.708 -4.712 1.00 93.00 161 GLY A CA 1
ATOM 1262 C C . GLY A 1 161 ? 1.371 -6.603 -3.969 1.00 93.00 161 GLY A C 1
ATOM 1263 O O . GLY A 1 161 ? 1.208 -6.759 -2.764 1.00 93.00 161 GLY A O 1
ATOM 1264 N N . ASP A 1 162 ? 2.420 -7.126 -4.606 1.00 93.50 162 ASP A N 1
ATOM 1265 C CA . ASP A 1 162 ? 3.382 -7.998 -3.928 1.00 93.50 162 ASP A CA 1
ATOM 1266 C C . ASP A 1 162 ? 4.256 -7.230 -2.927 1.00 93.50 162 ASP A C 1
ATOM 1268 O O . ASP A 1 162 ? 4.613 -6.065 -3.132 1.00 93.50 162 ASP A O 1
ATOM 1272 N N . LYS A 1 163 ? 4.635 -7.905 -1.836 1.00 91.94 163 LYS A N 1
ATOM 1273 C CA . LYS A 1 163 ? 5.753 -7.467 -0.992 1.00 91.94 163 LYS A CA 1
ATOM 1274 C C . LYS A 1 163 ? 7.056 -7.842 -1.691 1.00 91.94 163 LYS A C 1
ATOM 1276 O O . LYS A 1 163 ? 7.211 -8.988 -2.105 1.00 91.94 163 LYS A O 1
ATOM 1281 N N . PHE A 1 164 ? 7.990 -6.905 -1.786 1.00 91.19 164 PHE A N 1
ATOM 1282 C CA . PHE A 1 164 ? 9.267 -7.136 -2.448 1.00 91.19 164 PHE A CA 1
ATOM 1283 C C . PHE A 1 164 ? 10.388 -7.354 -1.417 1.00 91.19 164 PHE A C 1
ATOM 1285 O O . PHE A 1 164 ? 10.641 -6.459 -0.609 1.00 91.19 164 PHE A O 1
ATOM 1292 N N . PRO A 1 165 ? 11.064 -8.518 -1.407 1.00 86.00 165 PRO A N 1
ATOM 1293 C CA . PRO A 1 165 ? 12.025 -8.896 -0.372 1.00 86.00 165 PRO A CA 1
ATOM 1294 C C . PRO A 1 165 ? 13.412 -8.275 -0.599 1.00 86.00 165 PRO A C 1
ATOM 1296 O O . PRO A 1 165 ? 14.412 -8.987 -0.644 1.00 86.00 165 PRO A O 1
ATOM 1299 N N . ALA A 1 166 ? 13.490 -6.953 -0.747 1.00 74.44 166 ALA A N 1
ATOM 1300 C CA . ALA A 1 166 ? 14.759 -6.246 -0.883 1.00 74.44 166 ALA A CA 1
ATOM 1301 C C . ALA A 1 166 ? 14.821 -5.021 0.028 1.00 74.44 166 ALA A C 1
ATOM 1303 O O . ALA A 1 166 ? 13.831 -4.311 0.221 1.00 74.44 166 ALA A O 1
ATOM 1304 N N . GLN A 1 167 ? 16.012 -4.766 0.567 1.00 66.19 167 GLN A N 1
ATOM 1305 C CA . GLN A 1 167 ? 16.333 -3.484 1.176 1.00 66.19 167 GLN A CA 1
ATOM 1306 C C . GLN A 1 167 ? 16.658 -2.508 0.047 1.00 66.19 167 GLN A C 1
ATOM 1308 O O . GLN A 1 167 ? 17.542 -2.770 -0.762 1.00 66.19 167 GLN A O 1
ATOM 1313 N N . ILE A 1 168 ? 15.911 -1.410 -0.036 1.00 68.81 168 ILE A N 1
ATOM 1314 C CA . ILE A 1 168 ? 16.178 -0.357 -1.018 1.00 68.81 168 ILE A CA 1
ATOM 1315 C C . ILE A 1 168 ? 17.335 0.466 -0.462 1.00 68.81 168 ILE A C 1
ATOM 1317 O O . ILE A 1 168 ? 17.164 1.166 0.541 1.00 68.81 168 ILE A O 1
ATOM 1321 N N . HIS A 1 169 ? 18.515 0.359 -1.070 1.00 66.25 169 HIS A N 1
ATOM 1322 C CA . HIS A 1 169 ? 19.652 1.168 -0.664 1.00 66.25 169 HIS A CA 1
ATOM 1323 C C . HIS A 1 169 ? 19.553 2.560 -1.305 1.00 66.25 169 HIS A C 1
ATOM 1325 O O . HIS A 1 169 ? 19.023 2.698 -2.405 1.00 66.25 169 HIS A O 1
ATOM 1331 N N . PRO A 1 170 ? 20.083 3.618 -0.665 1.00 57.97 170 PRO A N 1
ATOM 1332 C CA . PRO A 1 170 ? 20.033 4.975 -1.219 1.00 57.97 170 PRO A CA 1
ATOM 1333 C C . PRO A 1 170 ? 20.626 5.079 -2.631 1.00 57.97 170 PRO A C 1
ATOM 1335 O O . PRO A 1 170 ? 20.099 5.799 -3.467 1.00 57.97 170 PRO A O 1
ATOM 1338 N N . LYS A 1 171 ? 21.664 4.280 -2.922 1.00 58.16 171 LYS A N 1
ATOM 1339 C CA . LYS A 1 171 ? 22.322 4.204 -4.239 1.00 58.16 171 LYS A CA 1
ATOM 1340 C C . LYS A 1 171 ? 21.404 3.728 -5.366 1.00 58.16 171 LYS A C 1
ATOM 1342 O O . LYS A 1 171 ? 21.736 3.898 -6.534 1.00 58.16 171 LYS A O 1
ATOM 1347 N N . ASP A 1 172 ? 20.290 3.103 -5.014 1.00 60.75 172 ASP A N 1
ATOM 1348 C CA . ASP A 1 172 ? 19.343 2.578 -5.977 1.00 60.75 172 ASP A CA 1
ATOM 1349 C C . ASP A 1 172 ? 18.290 3.609 -6.427 1.00 60.75 172 ASP A C 1
ATOM 1351 O O . ASP A 1 172 ? 17.609 3.379 -7.425 1.00 60.75 172 ASP A O 1
ATOM 1355 N N . ALA A 1 173 ? 18.138 4.721 -5.695 1.00 50.94 173 ALA A N 1
ATOM 1356 C CA . ALA A 1 173 ? 17.145 5.762 -5.974 1.00 50.94 173 ALA A CA 1
ATOM 1357 C C . ALA A 1 173 ? 17.630 6.819 -6.988 1.00 50.94 173 ALA A C 1
ATOM 1359 O O . ALA A 1 173 ? 16.797 7.471 -7.606 1.00 50.94 173 ALA A O 1
ATOM 1360 N N . ASP A 1 174 ? 18.949 6.944 -7.183 1.00 46.03 174 ASP A N 1
ATOM 1361 C CA . ASP A 1 174 ? 19.595 7.971 -8.024 1.00 46.03 174 ASP A CA 1
ATOM 1362 C C . ASP A 1 174 ? 19.920 7.494 -9.455 1.00 46.03 174 ASP A C 1
ATOM 1364 O O . ASP A 1 174 ? 20.697 8.125 -10.171 1.00 46.03 174 ASP A O 1
ATOM 1368 N N . GLN A 1 175 ? 19.367 6.365 -9.911 1.00 47.22 175 GLN A N 1
ATOM 1369 C CA . GLN A 1 175 ? 19.532 5.941 -11.309 1.00 47.22 175 GLN A CA 1
ATOM 1370 C C . GLN A 1 175 ? 18.504 6.650 -12.194 1.00 47.22 175 GLN A C 1
ATOM 1372 O O . GLN A 1 175 ? 17.570 6.034 -12.713 1.00 47.22 175 GLN A O 1
ATOM 1377 N N . ASP A 1 176 ? 18.696 7.964 -12.327 1.00 36.50 176 ASP A N 1
ATOM 1378 C CA . ASP A 1 176 ? 17.978 8.814 -13.264 1.00 36.50 176 ASP A CA 1
ATOM 1379 C C . ASP A 1 176 ? 18.122 8.294 -14.697 1.00 36.50 176 ASP A C 1
ATOM 1381 O O . ASP A 1 176 ? 19.165 7.820 -15.157 1.00 36.50 176 ASP A O 1
ATOM 1385 N N . ILE A 1 177 ? 16.998 8.373 -15.391 1.00 40.41 177 ILE A N 1
ATOM 1386 C CA . ILE A 1 177 ? 16.777 7.893 -16.741 1.00 40.41 177 ILE A CA 1
ATOM 1387 C C . ILE A 1 177 ? 17.464 8.884 -17.686 1.00 40.41 177 ILE A C 1
ATOM 1389 O O . ILE A 1 177 ? 16.929 9.957 -17.948 1.00 40.41 177 ILE A O 1
ATOM 1393 N N . HIS A 1 178 ? 18.636 8.535 -18.215 1.00 29.77 178 HIS A N 1
ATOM 1394 C CA . HIS A 1 178 ? 19.036 9.089 -19.505 1.00 29.77 178 HIS A CA 1
ATOM 1395 C C . HIS A 1 178 ? 18.252 8.346 -20.592 1.00 29.77 178 HIS A C 1
ATOM 1397 O O . HIS A 1 178 ? 18.330 7.116 -20.683 1.00 29.77 178 HIS A O 1
ATOM 1403 N N . GLU A 1 179 ? 17.431 9.118 -21.311 1.00 32.78 179 GLU A N 1
ATOM 1404 C CA . GLU A 1 179 ? 16.717 8.743 -22.541 1.00 32.78 179 GLU A CA 1
ATOM 1405 C C . GLU A 1 179 ? 17.614 8.034 -23.563 1.00 32.78 179 GLU A C 1
ATOM 1407 O O . GLU A 1 179 ? 18.795 8.430 -23.711 1.00 32.78 179 GLU A O 1
#

Organism: NCBI:txid1979941

InterPro domains:
  IPR015324 Ribosomal protein Rsm22-like [PF09243] (1-165)
  IPR052571 Mitochondrial RNA Methyltransferase [PTHR13184] (2-94)

Sequence (179 aa):
VIENLWHKTQDVLVIAEHGSRAGFAAVLEARNLILQLSGHKVTAHFSHNPGDKQLSTDHNASEATIIAPCSHDLTCPRQSTKGPVLCNFEITYNPLRFGQKGRQQQPEMKSWPRIVQPVLTGHHKAICRMCCSDGQIKELIITKSNHDKHAYQCAKTSRWGDKFPAQIHPKDADQDIHE

Secondary structure (DSSP, 8-state):
-HHHHHHT-SS-------SSHHHHHHHHHHHHHHHHHTT----SS----TTSS-----TTS------SS-S-SS--TTTT--SS--S------PPP-TT------------PPEE-S--EE-SSEEEEEEE-TTS-EEEEEEETTTS-HHHHHHHHH--TTPBP-----GGGT------

Radius of gyration: 18.97 Å; chains: 1; bounding box: 43×48×53 Å

Foldseek 3Di:
DLVVVVVVDPDDDDDDDDPDPVSLVVVLVSLLVVQVQLPADADPPPPPPCPPDPPPPPPPSDHDDDLDDALESHHAQQPPDPDPQGQDDDDDDDPDPPPDDDDDDDDDRDSFWAFRAFWDDDPFWIWTFTRHHVNDTAIFTDGCVPHPPVQRVCRNPDGHRDGRPDDDDPVRRPPDDDD

pLDDT: mean 81.11, std 17.71, range [29.77, 96.69]